Protein AF-A0A063BNG9-F1 (afdb_monomer)

Radius of gyration: 18.56 Å; Cα contacts (8 Å, |Δi|>4): 3; chains: 1; bounding box: 34×32×52 Å

Mean predicted aligned error: 10.83 Å

pLDDT: mean 76.88, std 10.99, range [54.19, 93.5]

Sequence (53 aa):
MTIRWPEAMSEGG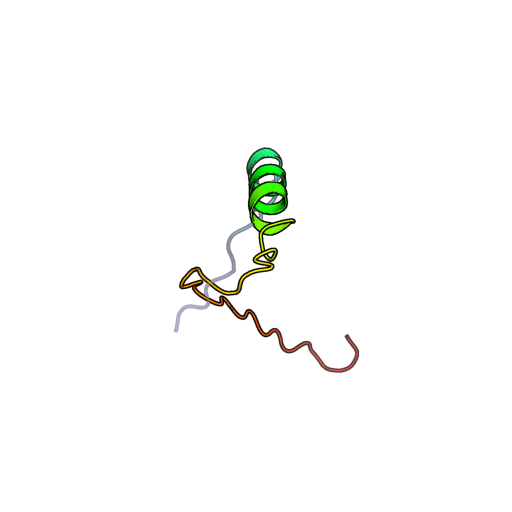RLPLSQSEDAFKLGALRMHDETRSCRQTLQISLFFDGTNN

Foldseek 3Di:
DDDDDDDDADPCGDAHPVNVVVVCVVPVDDPDDPPPPDDDDDDDDDDDDDDPD

Secondary structure (DSSP, 8-state):
--PPPPPPPPTT-SS-HHHHHHHHHHHSS----TT--S---------PPPTT-

Structure (mmCIF, N/CA/C/O backbone):
data_AF-A0A063BNG9-F1
#
_entry.id   AF-A0A063BNG9-F1
#
loop_
_atom_site.group_PDB
_atom_site.id
_atom_site.type_symbol
_atom_site.label_atom_id
_atom_site.label_alt_id
_atom_site.label_comp_id
_atom_site.label_asym_id
_atom_site.label_entity_id
_atom_site.label_seq_id
_atom_site.pdbx_PDB_ins_code
_atom_site.Cartn_x
_atom_site.Cartn_y
_atom_site.Cartn_z
_atom_site.occupancy
_atom_site.B_iso_or_equiv
_atom_site.auth_seq_id
_atom_site.auth_comp_id
_atom_site.auth_asym_id
_atom_site.auth_atom_id
_atom_site.pdbx_PDB_model_num
ATOM 1 N N . MET A 1 1 ? -1.653 -19.569 -26.736 1.00 54.19 1 MET A N 1
ATOM 2 C CA . MET A 1 1 ? -1.193 -18.844 -25.532 1.00 54.19 1 MET A CA 1
ATOM 3 C C . MET A 1 1 ? -0.342 -17.680 -25.991 1.00 54.19 1 MET A C 1
ATOM 5 O O . MET A 1 1 ? 0.665 -17.919 -26.641 1.00 54.19 1 MET A O 1
ATOM 9 N N . THR A 1 2 ? -0.757 -16.445 -25.721 1.00 73.75 2 THR A N 1
ATOM 10 C CA . THR A 1 2 ? 0.036 -15.257 -26.062 1.00 73.75 2 THR A CA 1
ATOM 11 C C . THR A 1 2 ? 0.791 -14.840 -24.812 1.00 73.75 2 THR A C 1
ATOM 13 O O . THR A 1 2 ? 0.164 -14.485 -23.816 1.00 73.75 2 THR A O 1
ATOM 16 N N . ILE A 1 3 ? 2.120 -14.926 -24.843 1.00 79.88 3 ILE A N 1
ATOM 17 C CA . ILE A 1 3 ? 2.961 -14.387 -23.773 1.00 79.88 3 ILE A CA 1
ATOM 18 C C . ILE A 1 3 ? 2.743 -12.870 -23.776 1.00 79.88 3 ILE A C 1
ATOM 20 O O . ILE A 1 3 ? 2.980 -12.217 -24.792 1.00 79.88 3 ILE A O 1
ATOM 24 N N . ARG A 1 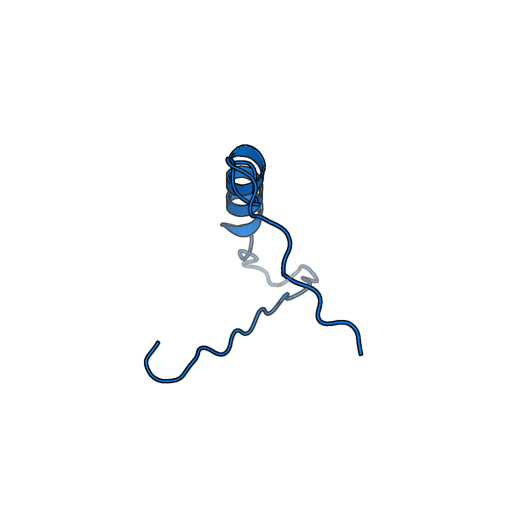4 ? 2.225 -12.320 -22.674 1.00 85.62 4 ARG A N 1
ATOM 25 C CA . ARG A 1 4 ? 2.082 -10.873 -22.481 1.00 85.62 4 ARG A CA 1
ATOM 26 C C . ARG A 1 4 ? 3.190 -10.405 -21.559 1.00 85.62 4 ARG A C 1
ATOM 28 O O . ARG A 1 4 ? 3.308 -10.899 -20.440 1.00 85.62 4 ARG A O 1
ATOM 35 N N . TRP A 1 5 ? 3.986 -9.461 -22.038 1.00 88.25 5 TRP A N 1
ATOM 36 C CA . TRP A 1 5 ? 4.949 -8.772 -21.197 1.00 88.25 5 TRP A CA 1
ATOM 37 C C . TRP A 1 5 ? 4.219 -7.842 -20.221 1.00 88.25 5 TRP A C 1
ATOM 39 O O . TRP A 1 5 ? 3.164 -7.308 -20.579 1.00 88.25 5 TRP A O 1
ATOM 49 N N . PRO A 1 6 ? 4.747 -7.651 -19.001 1.00 87.56 6 PRO A N 1
ATOM 50 C CA . PRO A 1 6 ? 4.248 -6.626 -18.101 1.00 87.56 6 PRO A CA 1
ATOM 51 C C . PRO A 1 6 ? 4.313 -5.249 -18.758 1.00 87.56 6 PRO A C 1
ATOM 53 O O . PRO A 1 6 ? 5.212 -4.963 -19.549 1.00 87.56 6 PRO A O 1
ATOM 56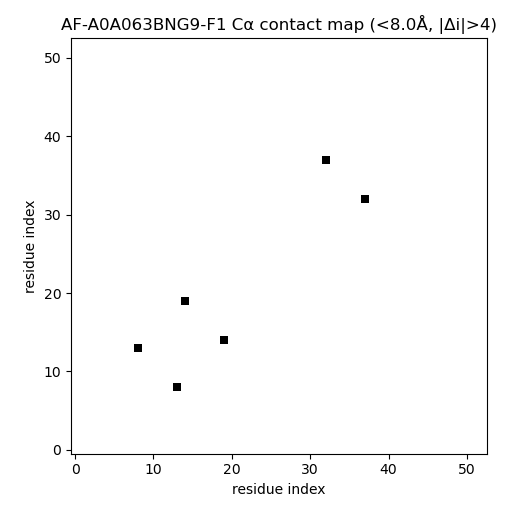 N N . GLU A 1 7 ? 3.369 -4.388 -18.398 1.00 90.69 7 GLU A N 1
ATOM 57 C CA . GLU A 1 7 ? 3.420 -2.984 -18.790 1.00 90.69 7 GLU A CA 1
ATOM 58 C C . GLU A 1 7 ? 4.674 -2.313 -18.221 1.00 90.69 7 GLU A C 1
ATOM 60 O O . GLU A 1 7 ? 5.113 -2.615 -17.104 1.00 90.69 7 GLU A O 1
ATOM 65 N N . ALA A 1 8 ? 5.240 -1.391 -19.001 1.00 90.88 8 ALA A N 1
ATOM 66 C CA . ALA A 1 8 ? 6.360 -0.578 -18.558 1.00 90.88 8 ALA A CA 1
ATOM 67 C C . ALA A 1 8 ? 5.962 0.243 -17.322 1.00 90.88 8 ALA A C 1
ATOM 69 O O . ALA A 1 8 ? 4.838 0.734 -17.213 1.00 90.88 8 ALA A O 1
ATOM 70 N N . MET A 1 9 ? 6.890 0.390 -16.378 1.00 89.69 9 MET A N 1
ATOM 71 C CA . MET A 1 9 ? 6.681 1.252 -15.220 1.00 89.69 9 MET A CA 1
ATOM 72 C C . MET A 1 9 ? 6.692 2.717 -15.667 1.00 89.69 9 MET A C 1
ATOM 74 O O . MET A 1 9 ? 7.559 3.123 -16.435 1.00 89.69 9 MET A O 1
ATOM 78 N N . SER A 1 10 ? 5.736 3.510 -15.189 1.00 90.19 10 SER A N 1
ATOM 79 C CA . SER A 1 10 ? 5.733 4.960 -15.378 1.00 90.19 10 SER A CA 1
ATOM 80 C C . SER A 1 10 ? 6.916 5.610 -14.656 1.00 90.19 10 SER A C 1
ATOM 82 O O . SER A 1 10 ? 7.259 5.203 -13.548 1.00 90.19 10 SER A O 1
ATOM 84 N N . GLU A 1 11 ? 7.476 6.675 -15.239 1.00 87.12 11 GLU A N 1
ATOM 85 C CA . GLU A 1 11 ? 8.594 7.459 -14.671 1.00 87.12 11 GLU A CA 1
ATOM 86 C C . GLU A 1 11 ? 8.327 7.950 -13.231 1.00 87.12 11 GLU A C 1
ATOM 88 O O . GLU A 1 11 ? 9.239 8.053 -12.421 1.00 87.12 11 GLU A O 1
ATOM 93 N N . GLY A 1 12 ? 7.062 8.207 -12.879 1.00 83.50 12 GLY A N 1
ATOM 94 C CA . GLY A 1 12 ? 6.642 8.620 -11.531 1.00 83.50 12 GLY A CA 1
ATOM 95 C C . GLY A 1 12 ? 6.239 7.478 -10.591 1.00 83.50 12 GLY A C 1
ATOM 96 O O . GLY A 1 12 ? 5.667 7.736 -9.533 1.00 83.50 12 GLY A O 1
ATOM 97 N N . GLY A 1 13 ? 6.462 6.219 -10.979 1.00 86.00 13 GLY A N 1
ATOM 98 C CA . GLY A 1 13 ? 5.960 5.053 -10.254 1.00 86.00 13 GLY A CA 1
ATOM 99 C C . GLY A 1 13 ? 4.437 4.887 -10.354 1.00 86.00 13 GLY A C 1
ATOM 100 O O . GLY A 1 13 ? 3.762 5.564 -11.130 1.00 86.00 13 GLY A O 1
ATOM 101 N N . ARG A 1 14 ? 3.887 3.936 -9.586 1.00 86.50 14 ARG A N 1
ATOM 102 C CA . ARG A 1 14 ? 2.458 3.553 -9.636 1.00 86.50 14 ARG A CA 1
ATOM 103 C C . ARG A 1 14 ? 1.565 4.308 -8.651 1.00 86.50 14 ARG A C 1
ATOM 105 O O . ARG A 1 14 ? 0.348 4.244 -8.779 1.00 86.50 14 ARG A O 1
ATOM 112 N N . LEU A 1 15 ? 2.159 4.976 -7.665 1.00 83.88 15 LEU A N 1
ATOM 113 C CA . LEU A 1 15 ? 1.444 5.679 -6.607 1.00 83.88 15 LEU A CA 1
ATOM 114 C C . LEU A 1 15 ? 1.935 7.131 -6.554 1.00 83.88 15 LEU A C 1
ATOM 116 O O . LEU A 1 15 ? 3.078 7.362 -6.158 1.00 83.88 15 LEU A O 1
ATOM 120 N N . PRO A 1 16 ? 1.106 8.112 -6.944 1.00 86.50 16 PRO A N 1
ATOM 121 C CA . PRO A 1 16 ? 1.424 9.521 -6.755 1.00 86.50 16 PRO A CA 1
ATOM 122 C C . PRO A 1 16 ? 1.680 9.832 -5.275 1.00 86.50 16 PRO A C 1
ATOM 124 O O . PRO A 1 16 ? 0.960 9.341 -4.404 1.00 86.50 16 PRO A O 1
ATOM 127 N N . LEU A 1 17 ? 2.665 10.688 -4.987 1.00 80.25 17 LEU A N 1
ATOM 128 C CA . LEU A 1 17 ? 3.082 11.009 -3.614 1.00 80.25 17 LEU A CA 1
ATOM 129 C C . LEU A 1 17 ? 1.916 11.512 -2.740 1.00 80.25 17 LEU A C 1
ATOM 131 O O . LEU A 1 17 ? 1.775 11.085 -1.598 1.00 80.25 17 LEU A O 1
ATOM 135 N N . SER A 1 18 ? 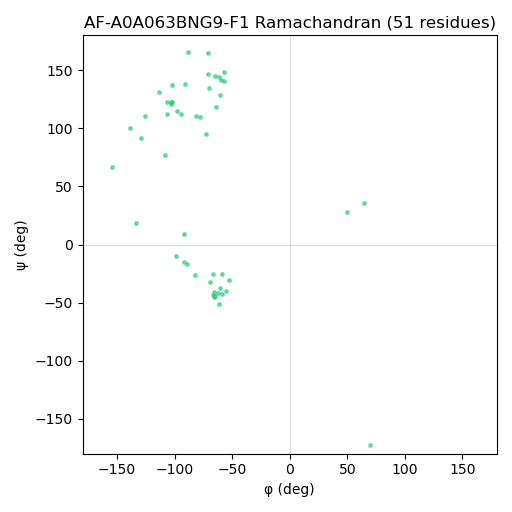1.029 12.337 -3.305 1.00 83.31 18 SER A N 1
ATOM 136 C CA . SER A 1 18 ? -0.173 12.831 -2.619 1.00 83.31 18 SER A CA 1
ATOM 137 C C . SER A 1 18 ? -1.095 11.702 -2.149 1.00 83.31 18 SER A C 1
ATOM 139 O O . SER A 1 18 ? -1.555 11.711 -1.013 1.00 83.31 18 SER A O 1
ATOM 141 N N . GLN A 1 19 ? -1.303 10.678 -2.983 1.00 84.62 19 GLN A N 1
ATOM 142 C CA . GLN A 1 19 ? -2.131 9.521 -2.632 1.00 84.62 19 GLN A CA 1
ATOM 143 C C . GLN A 1 19 ? -1.472 8.651 -1.557 1.00 84.62 19 GLN A C 1
ATOM 145 O O . GLN A 1 19 ? -2.166 8.067 -0.726 1.00 84.62 19 GLN A O 1
ATOM 150 N N . SER A 1 20 ? -0.138 8.578 -1.549 1.00 81.88 20 SER A N 1
ATOM 151 C CA . SER A 1 20 ? 0.613 7.856 -0.519 1.00 81.88 20 SER A CA 1
ATOM 152 C C . SER A 1 20 ? 0.462 8.503 0.856 1.00 81.88 20 SER A C 1
ATOM 154 O O . SER A 1 20 ? 0.234 7.806 1.845 1.00 81.88 20 SER A O 1
ATOM 156 N N . GLU A 1 21 ? 0.580 9.829 0.937 1.00 85.12 21 GLU A N 1
ATOM 157 C CA . GLU A 1 21 ? 0.425 10.559 2.198 1.00 85.12 21 GLU A CA 1
ATOM 158 C C . GLU A 1 21 ? -1.002 10.470 2.745 1.00 85.12 21 GLU A C 1
ATOM 160 O O . GLU A 1 21 ? -1.192 10.279 3.949 1.00 85.12 21 GLU A O 1
ATOM 165 N N . ASP A 1 22 ? -2.002 10.572 1.869 1.00 83.06 22 ASP A N 1
ATOM 166 C CA . ASP A 1 22 ? -3.410 10.452 2.246 1.00 83.06 22 ASP A CA 1
ATOM 167 C C . ASP A 1 22 ? -3.739 9.041 2.748 1.00 83.06 22 ASP A C 1
ATOM 169 O O . ASP A 1 22 ? -4.371 8.887 3.797 1.00 83.06 22 ASP A O 1
ATOM 173 N N . ALA A 1 23 ? -3.257 8.003 2.055 1.00 78.06 23 ALA A N 1
ATOM 174 C CA . ALA A 1 23 ? -3.425 6.614 2.478 1.00 78.06 23 ALA A CA 1
ATOM 175 C C . ALA A 1 23 ? -2.744 6.343 3.828 1.00 78.06 23 ALA A C 1
ATOM 177 O O . ALA A 1 23 ? -3.337 5.700 4.700 1.00 78.06 23 ALA A O 1
ATOM 178 N N . PHE A 1 24 ? -1.537 6.881 4.033 1.00 78.94 24 PHE A N 1
ATOM 179 C CA . PHE A 1 24 ? -0.834 6.784 5.310 1.00 78.94 24 PHE A CA 1
ATOM 180 C C . PHE A 1 24 ? -1.633 7.450 6.434 1.00 78.94 24 PHE A C 1
ATOM 182 O O . PHE A 1 24 ? -1.910 6.809 7.444 1.00 78.94 24 PHE A O 1
ATOM 189 N N . LYS A 1 25 ? -2.080 8.700 6.255 1.00 78.38 25 LYS A N 1
ATOM 190 C CA . LYS A 1 25 ? -2.879 9.428 7.261 1.00 78.38 25 LYS A CA 1
ATOM 191 C C . LYS A 1 25 ? -4.201 8.726 7.579 1.00 78.38 25 LYS A C 1
ATOM 193 O O . LYS A 1 25 ? -4.621 8.720 8.735 1.00 78.38 25 LYS A O 1
ATOM 198 N N . LEU A 1 26 ? -4.852 8.132 6.577 1.00 72.12 26 LEU A N 1
ATOM 199 C CA . LEU A 1 26 ? -6.092 7.378 6.763 1.00 72.12 26 LEU A CA 1
ATOM 200 C C . LEU A 1 26 ? -5.870 6.104 7.589 1.00 72.12 26 LEU A C 1
ATOM 202 O O . LEU A 1 26 ? -6.682 5.798 8.464 1.00 72.12 26 LEU A O 1
ATOM 206 N N . GLY A 1 27 ? -4.789 5.372 7.310 1.00 65.31 27 GLY A N 1
ATOM 207 C CA . GLY A 1 27 ? -4.470 4.108 7.975 1.00 65.31 27 GLY A CA 1
ATOM 208 C C . GLY A 1 27 ? -3.775 4.257 9.331 1.00 65.31 27 GLY A C 1
ATOM 209 O O . GLY A 1 27 ? -3.910 3.373 10.173 1.00 65.31 27 GLY A O 1
ATOM 210 N N . ALA A 1 28 ? -3.055 5.358 9.567 1.00 66.44 28 ALA A N 1
ATOM 211 C CA . ALA A 1 28 ? -2.107 5.454 10.675 1.00 66.44 28 ALA A CA 1
ATOM 212 C C . ALA A 1 28 ? -2.736 5.420 12.078 1.00 66.44 28 ALA A C 1
ATOM 214 O O . ALA A 1 28 ? -2.039 5.041 13.012 1.00 66.44 28 ALA A O 1
ATOM 215 N N . LEU A 1 29 ? -4.001 5.807 12.290 1.00 57.00 29 LEU A N 1
ATOM 216 C CA . LEU A 1 29 ? -4.500 6.046 13.658 1.00 57.00 29 LEU A CA 1
ATOM 217 C C . LEU A 1 29 ? -6.026 5.881 13.818 1.00 57.00 29 LEU A C 1
ATOM 219 O O . LEU A 1 29 ? -6.719 6.856 14.103 1.00 57.00 29 LEU A O 1
ATOM 223 N N . ARG A 1 30 ? -6.592 4.671 13.665 1.00 58.53 30 ARG A N 1
ATOM 224 C CA . ARG A 1 30 ? -8.044 4.458 13.916 1.00 58.53 30 ARG A CA 1
ATOM 225 C C . ARG A 1 30 ? -8.452 3.250 14.761 1.00 58.53 30 ARG A C 1
ATOM 227 O O . ARG A 1 30 ? -9.628 2.904 14.775 1.00 58.53 30 ARG A O 1
ATOM 234 N N . MET A 1 31 ? -7.548 2.656 15.535 1.00 56.06 31 MET A N 1
ATOM 235 C CA . MET A 1 31 ? -7.952 1.687 16.562 1.00 56.06 31 MET A CA 1
ATOM 236 C C . MET A 1 31 ? -7.787 2.276 17.959 1.00 56.06 31 MET A C 1
ATOM 238 O O . MET A 1 31 ? -6.841 1.962 18.669 1.00 56.06 31 MET A O 1
ATOM 242 N N . HIS A 1 32 ? -8.721 3.144 18.34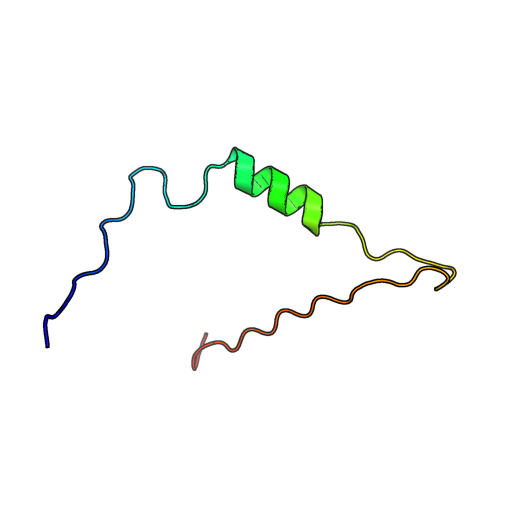6 1.00 58.94 32 HIS A N 1
ATOM 243 C CA . HIS A 1 32 ? -8.928 3.499 19.749 1.00 58.94 32 HIS A CA 1
ATOM 244 C C . HIS A 1 32 ? -10.431 3.572 20.027 1.00 58.94 32 HIS A C 1
ATOM 246 O O . HIS A 1 32 ? -11.091 4.538 19.656 1.00 58.94 32 HIS A O 1
ATOM 252 N N . ASP A 1 33 ? -10.983 2.513 20.619 1.00 60.66 33 ASP A N 1
ATOM 253 C CA . ASP A 1 33 ? -12.317 2.510 21.231 1.00 60.66 33 ASP A CA 1
ATOM 254 C C . ASP A 1 33 ? -12.180 1.931 22.643 1.00 60.66 33 ASP A C 1
ATOM 256 O O . ASP A 1 33 ? -12.231 0.716 22.844 1.00 60.66 33 ASP A O 1
ATOM 260 N N . GLU A 1 34 ? -11.974 2.808 23.628 1.00 61.22 34 GLU A N 1
ATOM 261 C CA . GLU A 1 34 ? -11.838 2.436 25.047 1.00 61.22 34 GLU A CA 1
ATOM 262 C C . GLU A 1 34 ? -13.074 1.706 25.584 1.00 61.22 34 GLU A C 1
ATOM 264 O O . GLU A 1 34 ? -12.984 0.918 26.524 1.00 61.22 34 GLU A O 1
ATOM 269 N N . THR A 1 35 ? -14.232 1.947 24.969 1.00 69.31 35 THR A N 1
ATOM 270 C CA . THR A 1 35 ? -15.535 1.469 25.439 1.00 69.31 35 THR A CA 1
ATOM 271 C C . THR A 1 35 ? -16.014 0.210 24.724 1.00 69.31 35 THR A C 1
ATOM 273 O O . THR A 1 35 ? -16.996 -0.391 25.160 1.00 69.31 35 THR A O 1
ATOM 276 N N . ARG A 1 36 ? -15.334 -0.197 23.638 1.00 61.31 36 ARG A N 1
ATOM 277 C CA . ARG A 1 36 ? -15.731 -1.303 22.740 1.00 61.31 36 ARG A CA 1
ATOM 278 C C . ARG A 1 36 ? -17.194 -1.203 22.284 1.00 61.31 36 ARG A C 1
ATOM 280 O O . ARG A 1 36 ? -17.854 -2.219 22.067 1.00 61.31 36 ARG A O 1
ATOM 287 N N . SER A 1 37 ? -17.726 0.014 22.219 1.00 71.31 37 SER A N 1
ATOM 288 C CA . SER A 1 37 ? -19.154 0.269 22.039 1.00 71.31 37 SER A CA 1
ATOM 289 C C . SER A 1 37 ? -19.556 0.346 20.570 1.00 71.31 37 SER A C 1
ATOM 291 O O . SER A 1 37 ? -20.743 0.217 20.258 1.00 71.31 37 SER A O 1
ATOM 293 N N . CYS A 1 38 ? -18.597 0.523 19.653 1.00 65.31 38 CYS A N 1
ATOM 294 C CA . CYS A 1 38 ? -18.898 0.688 18.239 1.00 65.31 38 CYS A CA 1
ATOM 295 C C . CYS A 1 38 ? -18.628 -0.596 17.438 1.00 65.31 38 CYS A C 1
ATOM 297 O O . CYS A 1 38 ? -17.639 -1.307 17.622 1.00 65.31 38 CYS A O 1
ATOM 299 N N . ARG A 1 39 ? -19.555 -0.928 16.532 1.00 66.19 39 ARG A N 1
ATOM 300 C CA . ARG A 1 39 ? -19.417 -2.071 15.627 1.00 66.19 39 ARG A CA 1
ATOM 301 C C . ARG A 1 39 ? -18.369 -1.724 14.569 1.00 66.19 39 ARG A C 1
ATOM 303 O O . ARG A 1 39 ? -18.688 -1.078 13.575 1.00 66.19 39 ARG A O 1
ATOM 310 N N . GLN A 1 40 ? -17.125 -2.130 14.801 1.00 68.44 40 GLN A N 1
ATOM 311 C CA . GLN A 1 40 ? -16.013 -1.894 13.882 1.00 68.44 40 GLN A CA 1
ATOM 312 C C . GLN A 1 40 ? -15.861 -3.050 12.895 1.00 68.44 40 GLN A C 1
ATOM 314 O O . GLN A 1 40 ? -15.943 -4.223 13.261 1.00 68.44 40 GLN A O 1
ATOM 319 N N . THR A 1 41 ? -15.609 -2.715 11.632 1.00 70.19 41 THR A N 1
ATOM 320 C CA . THR A 1 41 ? -15.170 -3.693 10.635 1.00 70.19 41 THR A CA 1
ATOM 321 C C . THR A 1 41 ? -13.674 -3.903 10.809 1.00 70.19 41 THR A C 1
ATOM 323 O O . THR A 1 41 ? -12.879 -3.011 10.520 1.00 70.19 41 THR A O 1
ATOM 326 N N . LEU A 1 42 ? -13.286 -5.083 11.289 1.00 67.25 42 LEU A N 1
ATOM 327 C CA . LEU A 1 42 ? -11.887 -5.481 11.367 1.00 67.25 42 LEU A CA 1
ATOM 328 C C . LEU A 1 42 ? -11.402 -5.901 9.975 1.00 67.25 42 LEU A C 1
ATOM 330 O O . LEU A 1 42 ? -11.802 -6.945 9.462 1.00 67.25 42 LEU A O 1
ATOM 334 N N . GLN A 1 43 ? -10.534 -5.093 9.372 1.00 71.31 43 GLN A N 1
ATOM 335 C CA . GLN A 1 43 ? -9.843 -5.447 8.137 1.00 71.31 43 GLN A CA 1
ATOM 336 C C . GLN A 1 43 ? -8.479 -6.052 8.483 1.00 71.31 43 GLN A C 1
ATOM 338 O O . GLN A 1 43 ? -7.604 -5.362 8.998 1.00 71.31 43 GLN A O 1
ATOM 343 N N . ILE A 1 44 ? -8.307 -7.347 8.212 1.00 77.00 44 ILE A N 1
ATOM 344 C CA . ILE A 1 44 ? -7.044 -8.064 8.426 1.00 77.00 44 ILE A CA 1
ATOM 345 C C . ILE A 1 44 ? -6.367 -8.253 7.070 1.00 77.00 44 ILE A C 1
ATOM 347 O O . ILE A 1 44 ? -6.931 -8.895 6.185 1.00 77.00 44 ILE A O 1
ATOM 351 N N . SER A 1 45 ? -5.150 -7.732 6.928 1.00 76.44 45 SER A N 1
ATOM 352 C CA . SER A 1 45 ? -4.283 -8.003 5.780 1.00 76.44 45 SER A CA 1
ATOM 353 C C . SER A 1 45 ? -3.162 -8.939 6.227 1.00 76.44 45 SER A C 1
ATOM 355 O O . SER A 1 45 ? -2.326 -8.549 7.038 1.00 76.44 45 SER A O 1
ATOM 357 N N . LEU A 1 46 ? -3.160 -10.176 5.727 1.00 85.81 46 LEU A N 1
ATOM 358 C CA . LEU A 1 46 ? -2.119 -11.165 6.002 1.00 85.81 46 LEU A CA 1
ATOM 359 C C . LEU A 1 46 ? -1.254 -11.338 4.754 1.00 85.81 46 LEU A C 1
ATOM 361 O O . LEU A 1 46 ? -1.766 -11.684 3.690 1.00 85.81 46 LEU A O 1
ATOM 365 N N . PHE A 1 47 ? 0.046 -11.104 4.898 1.00 86.56 47 PHE A N 1
ATOM 366 C CA . PHE A 1 47 ? 1.022 -11.266 3.828 1.00 86.56 47 PHE A CA 1
ATOM 367 C C . PHE A 1 47 ? 1.962 -12.410 4.193 1.00 86.56 47 PHE A C 1
ATOM 369 O O . PHE A 1 47 ? 2.466 -12.468 5.312 1.00 86.56 47 PHE A O 1
ATOM 376 N N . PHE A 1 48 ? 2.171 -13.324 3.251 1.00 88.75 48 PHE A N 1
ATOM 377 C CA . PHE A 1 48 ? 3.166 -14.382 3.370 1.00 88.75 48 PHE A CA 1
ATOM 378 C C . PHE A 1 48 ? 4.356 -13.987 2.522 1.00 88.75 48 PHE A C 1
ATOM 380 O O . PHE A 1 48 ? 4.197 -13.738 1.326 1.00 88.75 48 PHE A O 1
ATOM 387 N N . ASP A 1 49 ? 5.518 -13.913 3.152 1.00 93.50 49 ASP A N 1
ATOM 388 C CA . ASP A 1 49 ? 6.742 -13.582 2.448 1.00 93.50 49 ASP A CA 1
ATOM 389 C C . ASP A 1 49 ? 7.439 -14.832 1.886 1.00 93.50 49 ASP A C 1
ATOM 391 O O . ASP A 1 49 ? 7.106 -15.973 2.227 1.00 93.50 49 ASP A O 1
ATOM 395 N N . GLY A 1 50 ? 8.388 -14.608 0.982 1.00 92.31 50 GLY A N 1
ATOM 396 C CA . GLY A 1 50 ? 9.225 -15.638 0.388 1.00 92.31 50 GLY A CA 1
ATOM 397 C C . GLY A 1 50 ? 10.242 -16.224 1.368 1.00 92.31 50 GLY A C 1
ATOM 398 O O . GLY A 1 50 ? 10.533 -15.685 2.432 1.00 92.31 50 GLY A O 1
ATOM 399 N N . THR A 1 51 ? 10.822 -17.365 0.998 1.00 86.00 51 THR A N 1
ATOM 400 C CA . THR A 1 51 ? 11.918 -17.972 1.761 1.00 86.00 51 THR A CA 1
ATOM 401 C C . THR A 1 51 ? 13.117 -17.023 1.818 1.00 86.00 51 THR A C 1
ATOM 403 O O . THR A 1 51 ? 13.602 -16.600 0.772 1.00 86.00 51 THR A O 1
ATOM 406 N N . ASN A 1 52 ? 13.633 -16.770 3.027 1.00 76.94 52 ASN A N 1
ATOM 407 C CA . ASN A 1 52 ? 14.787 -15.896 3.277 1.0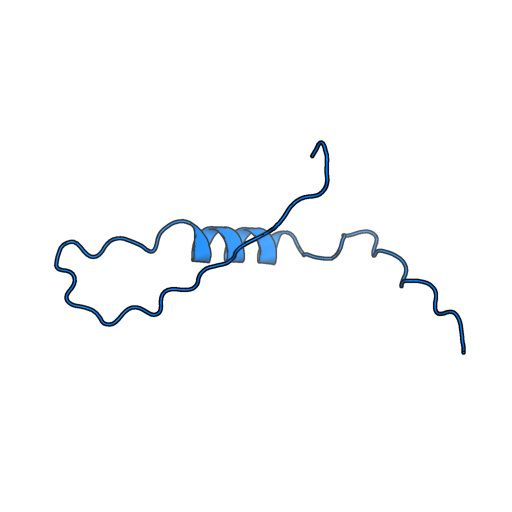0 76.94 52 ASN A CA 1
ATOM 408 C C . ASN A 1 52 ? 14.548 -14.413 2.917 1.00 76.94 52 ASN A C 1
ATOM 410 O O . ASN A 1 52 ? 15.469 -13.746 2.443 1.00 76.94 52 ASN A O 1
ATOM 414 N N . ASN A 1 53 ? 13.321 -13.931 3.138 1.00 66.62 53 ASN A N 1
ATOM 415 C CA . ASN A 1 53 ? 12.939 -12.521 3.061 1.00 66.62 53 ASN A CA 1
ATOM 416 C C . ASN A 1 53 ? 12.578 -11.990 4.459 1.00 66.62 53 ASN A C 1
ATOM 418 O O . ASN A 1 53 ? 12.068 -12.804 5.269 1.00 66.62 53 ASN A O 1
#

Solvent-accessible surface area (backbone atoms only — not comparable to full-atom values): 4052 Å² total; per-residue (Å²): 136,81,91,74,78,80,80,81,82,52,96,71,57,94,62,55,68,69,59,52,55,50,51,46,64,67,66,72,77,77,91,79,64,95,76,70,79,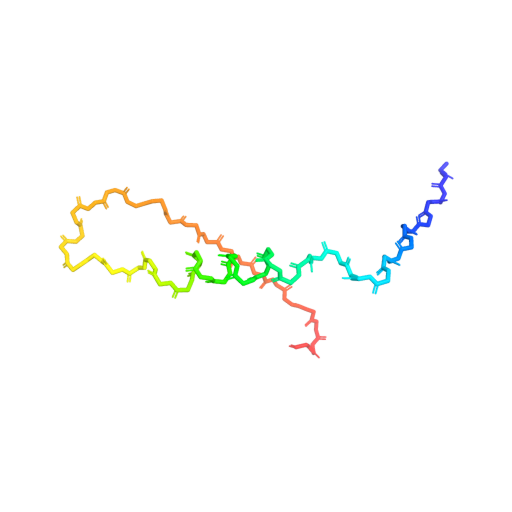69,94,73,86,83,83,83,88,88,83,85,79,63,92,97,109

=== Feature glossary ===
Feature key, reading from the visual/contextual features back to the raw sequence:

Rendered structure images. Structure images are PyMOL renders from six orthogonal camera directions. Cartoon representation draws helices as coils and strands as arrows; sticks shows the backbone as bonds; surface shows the solvent-excluded envelope. Rainbow coloring maps sequence position to hue (blue→red, N→C); chain coloring assigns a distinct color per polypeptide.

Contact-map, Ramachandran, and PAE plots. Three diagnostic plots accompany the record. The Cα contact map visualizes the tertiary structure as a 2D adjacency matrix (8 Å cutoff, sequence-local contacts suppressed). The Ramachandran plot shows the distribution of backbone (φ, ψ) torsions, with points in the α and β basins reflecting secondary structure content. The PAE plot shows AlphaFold's inter-residue confidence as a color matrix.

InterPro / GO / CATH / organism. The annotation block draws on four external resources. InterPro: which protein families and domains the sequence belongs to. GO: standardized terms for what the protein does, what process it participates in, and where in the cell it acts. CATH: which structural fold it has in the CATH hierarchy. Organism: the species of origin.

Nearest PDB structures. Structural nearest neighbors (via Foldseek easy-search vs the PDB). Reported per hit: target PDB id, E-value, and alignment TM-score. A TM-score above ~0.5 is the conventional threshold for 'same fold'.

Predicted aligned error. Predicted aligned error is AlphaFold's pairwise confidence. Unlike pLDDT (per-residue), PAE is per-residue-pair and captures whether two parts of the structure are correctly placed relative to each other. Units are ångströms of expected positional error.

Solvent-accessible surface area. SASA measures how much of the protein is reachable by solvent. It is computed by rolling a water-sized probe over the atomic surface and summing the exposed area (Å²). Per-residue SASA distinguishes core (buried, low SASA) from surface (exposed, high SASA) residues; total SASA is a whole-molecule size measure.

B-factor. Crystallographic B-factors measure how much each atom's electron density is smeared out, in Å². They rise in mobile loops and surface residues and fall in the buried interior. In AlphaFold models this column is repurposed to hold pLDDT instead.

pLDDT. For AlphaFold models, the B-factor field carries pLDDT — the model's own estimate of local accuracy on a 0–100 scale. Regions with pLDDT<50 should be treated as essentially unmodeled; they often correspond to intrinsically disordered segments.

Back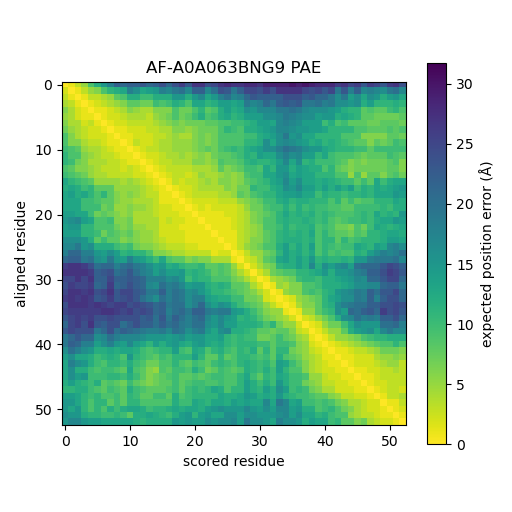bone torsions (φ/ψ). φ (phi) and ψ (psi) are the two rotatable backbone dihedrals per residue: φ is the C(i-1)–N–Cα–C torsion, ψ is the N–Cα–C–N(i+1) torsion, both in degrees on (−180°, 180°]. α-helical residues cluster near (−60°, −45°); β-strand residues near (−120°, +130°). A Ramachandran plot is simply a scatter of (φ, ψ) for every residue.

Radius of gyration, Cα contacts, bounding box. Radius of gyration (Rg) is the root-mean-square distance of Cα atoms from their centroid — a single number for overall size and compactness. A globular domain of N residues has Rg ≈ 2.2·N^0.38 Å; an extended or disordered chain has a much larger Rg. The Cα contact count is the number of residue pairs whose Cα atoms are within 8 Å and are more than four positions apart in sequence — a standard proxy for tertiary packing density. The bounding box is the smallest axis-aligned box enclosing all Cα atoms.

Secondary structure (3-state, P-SEA). Three-state secondary structure (P-SEA) collapses the eight DSSP classes into helix (a), strand (b), and coil (c). P-SEA assigns these from Cα geometry alone — distances and angles — without requiring backbone oxygens, so it works on any Cα trace.

Secondary structure (8-state, DSSP). Secondary structure is the local, repeating backbone conformation. DSSP classifies it into eight states by reading the hydrogen-bond network: three helix types (H, G, I), two β types (E, B), two non-regular types (T, S), and unstr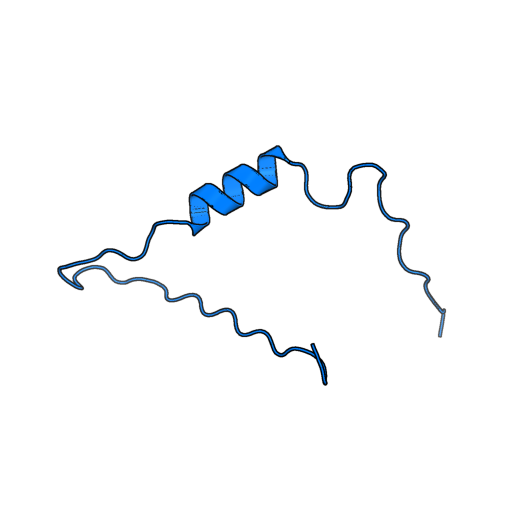uctured coil (-).

Foldseek 3Di. The Foldseek 3Di string encodes local tertiary geometry as a 20-letter alphabet — one character per residue — derived from the relative positions of nearby Cα atoms. Unlike the amino-acid sequence, 3Di is a direct function of the 3D structure, so two proteins with the same fold have similar 3Di strings even at low sequence identity.

mmCIF coordinates. Structure coordinates are given as an mmCIF _atom_site loop: one row per atom with element, residue name, chain id, sequence number, and x/y/z position in Å. Only the four main-chain atoms per residue are included here; side chains are omitted to keep the record compact.

Sequence. This is the polypeptide sequence — one letter per residue, N-terminus first. Length ranges from a few dozen residues for small domains to over a thousand for large multi-domain proteins.